Protein AF-A0A1E5IYC1-F1 (afdb_monomer)

Mean predicted aligned error: 14.88 Å

Foldseek 3Di:
DDDDDDDDDDDDDDDPDPDPPVVVVVVVVVLVVVCPPPDPVVSVQVVVLLVVLQVLLVLLVVQLVVCCVPPRPVCSQPQVSQVVVPRFDFDPLSHPVNLVVCVPPPCSVVSSVVRLVRSCVRDVVCPPVRDPDDPDD

Structure (mmCIF, N/CA/C/O backbone):
data_AF-A0A1E5IYC1-F1
#
_entry.id   AF-A0A1E5IYC1-F1
#
loop_
_atom_site.group_PDB
_atom_site.id
_atom_site.type_symbol
_atom_site.label_atom_id
_atom_site.label_alt_id
_atom_site.label_comp_id
_atom_site.label_asym_id
_atom_site.label_entity_id
_atom_site.label_seq_id
_atom_site.pdbx_PDB_ins_code
_atom_site.Cartn_x
_atom_site.Cartn_y
_atom_site.Cartn_z
_atom_site.occupancy
_atom_site.B_iso_or_equiv
_atom_site.auth_seq_id
_atom_site.auth_comp_id
_atom_site.auth_asym_id
_atom_site.auth_atom_id
_atom_site.pdbx_PDB_model_num
ATOM 1 N N . MET A 1 1 ? 74.208 -43.107 23.542 1.00 48.78 1 MET A N 1
ATOM 2 C CA . MET A 1 1 ? 73.444 -42.653 22.359 1.00 48.78 1 MET A CA 1
ATOM 3 C C . MET A 1 1 ? 72.450 -41.583 22.790 1.00 48.78 1 MET A C 1
ATOM 5 O O . MET A 1 1 ? 71.526 -41.898 23.522 1.00 48.78 1 MET A O 1
ATOM 9 N N . VAL A 1 2 ? 72.657 -40.334 22.372 1.00 50.06 2 VAL A N 1
ATOM 10 C CA . VAL A 1 2 ? 71.744 -39.199 22.590 1.00 50.06 2 VAL A CA 1
ATOM 11 C C . VAL A 1 2 ? 71.134 -38.852 21.237 1.00 50.06 2 VAL A C 1
ATOM 13 O O . VAL A 1 2 ? 71.918 -38.523 20.352 1.00 50.06 2 VAL A O 1
ATOM 16 N N . LYS A 1 3 ? 69.802 -38.905 21.074 1.00 48.28 3 LYS A N 1
ATOM 17 C CA . LYS A 1 3 ? 69.028 -38.119 20.086 1.00 48.28 3 LYS A CA 1
ATOM 18 C C . LYS A 1 3 ? 67.578 -37.898 20.579 1.00 48.28 3 LYS A C 1
ATOM 20 O O . LYS A 1 3 ? 67.089 -38.718 21.351 1.00 48.28 3 LYS A O 1
ATOM 25 N N . PRO A 1 4 ? 66.942 -36.769 20.212 1.00 48.03 4 PRO A N 1
ATOM 26 C CA . PRO A 1 4 ? 66.004 -36.027 21.058 1.00 48.03 4 PRO A CA 1
ATOM 27 C C . PRO A 1 4 ? 64.529 -36.181 20.648 1.00 48.03 4 PRO A C 1
ATOM 29 O O . PRO A 1 4 ? 64.223 -36.431 19.487 1.00 48.03 4 PRO A O 1
ATOM 32 N N . VAL A 1 5 ? 63.613 -35.969 21.602 1.00 50.53 5 VAL A N 1
ATOM 33 C CA . VAL A 1 5 ? 62.166 -35.887 21.347 1.00 50.53 5 VAL A CA 1
ATOM 34 C C . VAL A 1 5 ? 61.859 -34.572 20.628 1.00 50.53 5 VAL A C 1
ATOM 36 O O . VAL A 1 5 ? 62.079 -33.477 21.151 1.00 50.53 5 VAL A O 1
ATOM 39 N N . GLU A 1 6 ? 61.393 -34.708 19.393 1.00 48.94 6 GLU A N 1
ATOM 40 C CA . GLU A 1 6 ? 61.053 -33.639 18.464 1.00 48.94 6 GLU A CA 1
ATOM 41 C C . GLU A 1 6 ? 59.871 -32.799 18.977 1.00 48.94 6 GLU A C 1
ATOM 43 O O . GLU A 1 6 ? 58.795 -33.306 19.300 1.00 48.94 6 GLU A O 1
ATOM 48 N N . LYS A 1 7 ? 60.072 -31.479 19.040 1.00 48.91 7 LYS A N 1
ATOM 49 C CA . LYS A 1 7 ? 59.026 -30.485 19.306 1.00 48.91 7 LYS A CA 1
ATOM 50 C C . LYS A 1 7 ? 58.034 -30.476 18.145 1.00 48.91 7 LYS A C 1
ATOM 52 O O . LYS A 1 7 ? 58.337 -29.887 17.110 1.00 48.91 7 LYS A O 1
ATOM 57 N N . ASN A 1 8 ? 56.833 -31.021 18.326 1.00 42.22 8 ASN A N 1
ATOM 58 C CA . ASN A 1 8 ? 55.767 -30.838 17.345 1.00 42.22 8 ASN A CA 1
ATOM 59 C C . ASN A 1 8 ? 54.872 -29.650 17.734 1.00 42.22 8 ASN A C 1
ATOM 61 O O . ASN A 1 8 ? 54.088 -29.700 18.682 1.00 42.22 8 ASN A O 1
ATOM 65 N N . LYS A 1 9 ? 55.067 -28.541 17.011 1.00 40.41 9 LYS A N 1
ATOM 66 C CA . LYS A 1 9 ? 54.289 -27.297 17.069 1.00 40.41 9 LYS A CA 1
ATOM 67 C C . LYS A 1 9 ? 52.803 -27.609 16.860 1.00 40.41 9 LYS A C 1
ATOM 69 O O . LYS A 1 9 ? 52.401 -27.989 15.764 1.00 40.41 9 LYS A O 1
ATOM 74 N N . ALA A 1 10 ? 51.977 -27.365 17.875 1.00 44.91 10 ALA A N 1
ATOM 75 C CA . ALA A 1 10 ? 50.530 -27.318 17.710 1.00 44.91 10 ALA A CA 1
ATOM 76 C C . ALA A 1 10 ? 50.170 -26.181 16.736 1.00 44.91 10 ALA A C 1
ATOM 78 O O . ALA A 1 10 ? 50.360 -24.997 17.025 1.00 44.91 10 ALA A O 1
ATOM 79 N N . ALA A 1 11 ? 49.696 -26.559 15.550 1.00 44.00 11 ALA A N 1
ATOM 80 C CA . ALA A 1 11 ? 49.232 -25.650 14.517 1.00 44.00 11 ALA A CA 1
ATOM 81 C C . ALA A 1 11 ? 48.022 -24.843 15.018 1.00 44.00 11 ALA A C 1
ATOM 83 O O . ALA A 1 11 ? 46.987 -25.391 15.399 1.00 44.00 11 ALA A O 1
ATOM 84 N N . LYS A 1 12 ? 48.162 -23.517 14.996 1.00 41.53 12 LYS A N 1
ATOM 85 C CA . LYS A 1 12 ? 47.113 -22.541 15.295 1.00 41.53 12 LYS A CA 1
ATOM 86 C C . LYS A 1 12 ? 46.033 -22.643 14.206 1.00 41.53 12 LYS A C 1
ATOM 88 O O . LYS A 1 12 ? 46.227 -22.144 13.102 1.00 41.53 12 LYS A O 1
ATOM 93 N N . LYS A 1 13 ? 44.911 -23.315 14.492 1.00 40.88 13 LYS A N 1
ATOM 94 C CA . LYS A 1 13 ? 43.722 -23.317 13.622 1.00 40.88 13 LYS A CA 1
ATOM 95 C C . LYS A 1 13 ? 43.092 -21.923 13.651 1.00 40.88 13 LYS A C 1
ATOM 97 O O . LYS A 1 13 ? 42.446 -21.550 14.625 1.00 40.88 13 LYS A O 1
ATOM 102 N N . THR A 1 14 ? 43.290 -21.146 12.593 1.00 41.44 14 THR A N 1
ATOM 103 C CA . THR A 1 14 ? 42.507 -19.940 12.324 1.00 41.44 14 THR A CA 1
ATOM 104 C C . THR A 1 14 ? 41.111 -20.360 11.868 1.00 41.44 14 THR A C 1
ATOM 106 O O . THR A 1 14 ? 40.943 -21.006 10.833 1.00 41.44 14 THR A O 1
ATOM 109 N N . ALA A 1 15 ? 40.095 -20.033 12.666 1.00 46.09 15 ALA A N 1
ATOM 110 C CA . ALA A 1 15 ? 38.702 -20.159 12.265 1.00 46.09 15 ALA A CA 1
ATOM 111 C C . ALA A 1 15 ? 38.448 -19.192 11.098 1.00 46.09 15 ALA A C 1
ATOM 113 O O . ALA A 1 15 ? 38.459 -17.974 11.270 1.00 46.09 15 ALA A O 1
ATOM 114 N N . LYS A 1 16 ? 38.284 -19.739 9.889 1.00 47.69 16 LYS A N 1
ATOM 115 C CA . LYS A 1 16 ? 37.837 -18.990 8.711 1.00 47.69 16 LYS A CA 1
ATOM 116 C C . LYS A 1 16 ? 36.436 -18.445 8.998 1.00 47.69 16 LYS A C 1
ATOM 118 O O . LYS A 1 16 ? 35.523 -19.228 9.257 1.00 47.69 16 LYS A O 1
ATOM 123 N N . ALA A 1 17 ? 36.290 -17.123 8.940 1.00 51.62 17 ALA A N 1
ATOM 124 C CA . ALA A 1 17 ? 35.004 -16.440 8.959 1.00 51.62 17 ALA A CA 1
ATOM 125 C C . ALA A 1 17 ? 34.081 -17.058 7.895 1.00 51.62 17 ALA A C 1
ATOM 127 O O . ALA A 1 17 ? 34.452 -17.221 6.728 1.00 51.62 17 ALA A O 1
ATOM 128 N N . LYS A 1 18 ? 32.905 -17.494 8.337 1.00 52.00 18 LYS A N 1
ATOM 129 C CA . LYS A 1 18 ? 31.956 -18.284 7.561 1.00 52.00 18 LYS A CA 1
ATOM 130 C C . LYS A 1 18 ? 31.159 -17.351 6.642 1.00 52.00 18 LYS A C 1
ATOM 132 O O . LYS A 1 18 ? 30.147 -16.821 7.050 1.00 52.00 18 LYS A O 1
ATOM 137 N N . LYS A 1 19 ? 31.664 -17.164 5.419 1.00 57.28 19 LYS A N 1
ATOM 138 C CA . LYS A 1 19 ? 30.917 -16.979 4.158 1.00 57.28 19 LYS A CA 1
ATOM 139 C C . LYS A 1 19 ? 29.580 -16.204 4.250 1.00 57.28 19 LYS A C 1
ATOM 141 O O . LYS A 1 19 ? 28.549 -16.763 3.902 1.00 57.28 19 LYS A O 1
ATOM 146 N N . GLU A 1 20 ? 29.624 -14.927 4.625 1.00 57.09 20 GLU A N 1
ATOM 147 C CA . GLU A 1 20 ? 28.535 -13.968 4.338 1.00 57.09 20 GLU A CA 1
ATOM 148 C C . GLU A 1 20 ? 28.492 -13.674 2.827 1.00 57.09 20 GLU A C 1
ATOM 150 O O . GLU A 1 20 ? 27.452 -13.806 2.209 1.00 57.09 20 GLU A O 1
ATOM 155 N N . LEU A 1 21 ? 29.661 -13.517 2.181 1.00 56.66 21 LEU A N 1
ATOM 156 C CA . LEU A 1 21 ? 29.842 -13.240 0.740 1.00 56.66 21 LEU A CA 1
ATOM 157 C C . LEU A 1 21 ? 28.855 -13.924 -0.229 1.00 56.66 21 LEU A C 1
ATOM 159 O O . LEU A 1 21 ? 28.489 -13.308 -1.215 1.00 56.66 21 LEU A O 1
ATOM 163 N N . GLY A 1 22 ? 28.424 -15.165 0.026 1.00 72.00 22 GLY A N 1
ATOM 164 C CA . GLY A 1 22 ? 27.521 -15.885 -0.879 1.00 72.00 22 GLY A CA 1
ATOM 165 C C . GLY A 1 22 ? 26.037 -15.510 -0.770 1.00 72.00 22 GLY A C 1
ATOM 166 O O . GLY A 1 22 ? 25.300 -15.748 -1.723 1.00 72.00 22 GLY A O 1
ATOM 167 N N . PHE A 1 23 ? 25.578 -14.966 0.362 1.00 76.88 23 PHE A N 1
ATOM 168 C CA . PHE A 1 23 ? 24.187 -14.529 0.518 1.00 76.88 23 PHE A CA 1
ATOM 169 C C . PHE A 1 23 ? 23.992 -13.139 -0.085 1.00 76.88 23 PHE A C 1
ATOM 171 O O . PHE A 1 23 ? 23.099 -12.963 -0.910 1.00 76.88 23 PHE A O 1
ATOM 178 N N . GLU A 1 24 ? 24.878 -12.192 0.234 1.00 73.06 24 GLU A N 1
ATOM 179 C CA . GLU A 1 24 ? 24.928 -10.882 -0.415 1.00 73.06 24 GLU A CA 1
ATOM 180 C C . GLU A 1 24 ? 25.085 -11.008 -1.931 1.00 73.06 24 GLU A C 1
ATOM 182 O O . GLU A 1 24 ? 24.388 -10.320 -2.667 1.00 73.06 24 GLU A O 1
ATOM 187 N N . GLU A 1 25 ? 25.944 -11.911 -2.412 1.00 77.44 25 GLU A N 1
ATOM 188 C CA . GLU A 1 25 ? 26.134 -12.163 -3.845 1.00 77.44 25 GLU A CA 1
ATOM 189 C C . GLU A 1 25 ? 24.869 -12.742 -4.494 1.00 77.44 25 GLU A C 1
ATOM 191 O O . GLU A 1 25 ? 24.474 -12.294 -5.566 1.00 77.44 25 GLU A O 1
ATOM 196 N N . ALA A 1 26 ? 24.153 -13.650 -3.820 1.00 77.75 26 ALA A N 1
ATOM 197 C CA . ALA A 1 26 ? 22.865 -14.149 -4.303 1.00 77.75 26 ALA A CA 1
ATOM 198 C C . ALA A 1 26 ? 21.776 -13.060 -4.317 1.00 77.75 26 ALA A C 1
ATOM 200 O O . ALA A 1 26 ? 20.951 -13.023 -5.236 1.00 77.75 26 ALA A O 1
ATOM 201 N N . LEU A 1 27 ? 21.774 -12.163 -3.326 1.00 75.06 27 LEU A N 1
ATOM 202 C CA . LEU A 1 27 ? 20.867 -11.016 -3.265 1.00 75.06 27 LEU A CA 1
ATOM 203 C C . LEU A 1 27 ? 21.178 -10.022 -4.392 1.00 75.06 27 LEU A C 1
ATOM 205 O O . LEU A 1 27 ? 20.273 -9.549 -5.077 1.00 75.06 27 LEU A O 1
ATOM 209 N N . TRP A 1 28 ? 22.467 -9.763 -4.613 1.00 75.25 28 TRP A N 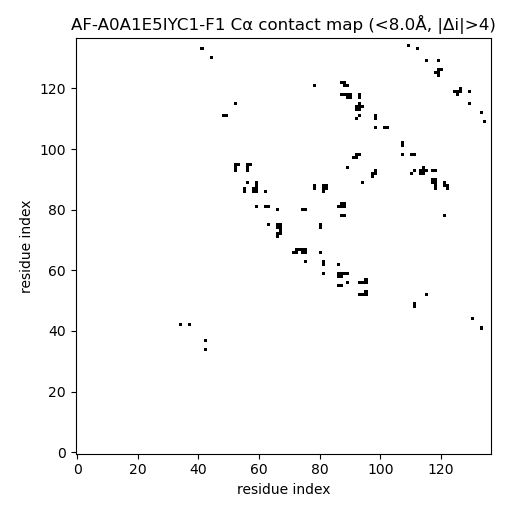1
ATOM 210 C CA . TRP A 1 28 ? 22.986 -8.880 -5.650 1.00 75.25 28 TRP A CA 1
ATOM 211 C C . TRP A 1 28 ? 22.687 -9.414 -7.050 1.00 75.25 28 TRP A C 1
ATOM 213 O O . TRP A 1 28 ? 22.204 -8.674 -7.901 1.00 75.25 28 TRP A O 1
ATOM 223 N N . ASP A 1 29 ? 22.882 -10.710 -7.282 1.00 78.69 29 ASP A N 1
ATOM 224 C CA . ASP A 1 29 ? 22.554 -11.363 -8.549 1.00 78.69 29 ASP A CA 1
ATOM 225 C C . ASP A 1 29 ? 21.052 -11.408 -8.810 1.00 78.69 29 ASP A C 1
ATOM 227 O O . ASP A 1 29 ? 20.616 -11.226 -9.948 1.00 78.69 29 ASP A O 1
ATOM 231 N N . SER A 1 30 ? 20.247 -11.626 -7.770 1.00 76.75 30 SER A N 1
ATOM 232 C CA . SER A 1 30 ? 18.788 -11.580 -7.884 1.00 76.75 30 SER A CA 1
ATOM 233 C C . SER A 1 30 ? 18.319 -10.170 -8.236 1.00 76.75 30 SER A C 1
ATOM 235 O O . SER A 1 30 ? 17.517 -10.014 -9.152 1.00 76.75 30 SER A O 1
ATOM 237 N N . ALA A 1 31 ? 18.884 -9.143 -7.591 1.00 68.62 31 ALA A N 1
ATOM 238 C CA . ALA A 1 31 ? 18.629 -7.741 -7.912 1.00 68.62 31 ALA A CA 1
ATOM 239 C C . ALA A 1 31 ? 19.093 -7.379 -9.335 1.00 68.62 31 ALA A C 1
ATOM 241 O O . ALA A 1 31 ? 18.356 -6.731 -10.074 1.00 68.62 31 ALA A O 1
ATOM 242 N N . ASN A 1 32 ? 20.268 -7.851 -9.764 1.00 70.31 32 ASN A N 1
ATOM 243 C CA . ASN A 1 32 ? 20.788 -7.630 -11.117 1.00 70.31 32 ASN A CA 1
ATOM 244 C C . ASN A 1 32 ? 19.915 -8.288 -12.193 1.00 70.31 32 ASN A C 1
ATOM 246 O O . ASN A 1 32 ? 19.702 -7.692 -13.246 1.00 70.31 32 ASN A O 1
ATOM 250 N N . LYS A 1 33 ? 19.401 -9.497 -11.936 1.00 71.12 33 LYS A N 1
ATOM 251 C CA . LYS A 1 33 ? 18.481 -10.204 -12.842 1.00 71.12 33 LYS A CA 1
ATOM 252 C C . LYS A 1 33 ? 17.116 -9.527 -12.914 1.00 71.12 33 LYS A C 1
ATOM 254 O O . LYS A 1 33 ? 16.550 -9.456 -13.998 1.00 71.12 33 LYS A O 1
ATOM 259 N N . LEU A 1 34 ? 16.619 -9.003 -11.792 1.00 64.94 34 LEU A N 1
ATOM 260 C CA . LEU A 1 34 ? 15.377 -8.228 -11.751 1.00 64.94 34 LEU A CA 1
ATOM 261 C C . LEU A 1 34 ? 15.518 -6.869 -12.459 1.00 64.94 34 LEU A C 1
ATOM 263 O O . LEU A 1 34 ? 14.544 -6.364 -13.003 1.00 64.94 34 LEU A O 1
ATOM 267 N N . ARG A 1 35 ? 16.726 -6.284 -12.458 1.00 56.66 35 ARG A N 1
ATOM 268 C CA . ARG A 1 35 ? 17.006 -4.962 -13.041 1.00 56.66 35 ARG A CA 1
ATOM 269 C C . ARG A 1 35 ? 16.913 -4.930 -14.571 1.00 56.66 35 ARG A C 1
ATOM 271 O O . ARG A 1 35 ? 16.585 -3.881 -15.108 1.00 56.66 35 ARG A O 1
ATOM 278 N N . GLY A 1 36 ? 17.194 -6.024 -15.285 1.00 67.06 36 GLY A N 1
ATOM 279 C CA . GLY A 1 36 ? 17.136 -6.037 -16.757 1.00 67.06 36 GLY A CA 1
ATOM 280 C C . GLY A 1 36 ? 17.867 -4.841 -17.404 1.00 67.06 36 GLY A C 1
ATOM 281 O O . GLY A 1 36 ? 18.969 -4.488 -16.984 1.00 67.06 36 GLY A O 1
ATOM 282 N N . SER A 1 37 ? 17.241 -4.203 -18.401 1.00 51.38 37 SER A N 1
ATOM 283 C CA . SER A 1 37 ? 17.722 -2.992 -19.100 1.00 51.38 37 SER A CA 1
ATOM 284 C C . SER A 1 37 ? 17.257 -1.672 -18.463 1.00 51.38 37 SER A C 1
ATOM 286 O O . SER A 1 37 ? 17.219 -0.653 -19.144 1.00 51.38 37 SER A O 1
ATOM 288 N N . VAL A 1 38 ? 16.855 -1.677 -17.190 1.00 51.09 38 VAL A N 1
ATOM 289 C CA . VAL A 1 38 ? 16.331 -0.477 -16.525 1.00 51.09 38 VAL A CA 1
ATOM 290 C C . VAL A 1 38 ? 17.491 0.442 -16.142 1.00 51.09 38 VAL A C 1
ATOM 292 O O . VAL A 1 38 ? 18.417 0.039 -15.429 1.00 51.09 38 VAL A O 1
ATOM 295 N N . GLU A 1 39 ? 17.443 1.683 -16.630 1.00 52.59 39 GLU A N 1
ATOM 296 C CA . GLU A 1 39 ? 18.389 2.751 -16.308 1.00 52.59 39 GLU A CA 1
ATOM 297 C C . GLU A 1 39 ? 18.523 2.856 -14.777 1.00 52.59 39 GLU A C 1
ATOM 299 O O . GLU A 1 39 ? 17.531 2.886 -14.045 1.00 52.59 39 GLU A O 1
ATOM 304 N N . SER A 1 40 ? 19.750 2.927 -14.248 1.00 54.81 40 SER A N 1
ATOM 305 C CA . SER A 1 40 ? 19.993 2.915 -12.792 1.00 54.81 40 SER A CA 1
ATOM 306 C C . SER A 1 40 ? 19.262 4.041 -12.032 1.00 54.81 40 SER A C 1
ATOM 308 O O . SER A 1 40 ? 19.129 3.970 -10.808 1.00 54.81 40 SER A O 1
ATOM 310 N N . ALA A 1 41 ? 18.800 5.073 -12.746 1.00 59.25 41 ALA A N 1
ATOM 311 C CA . ALA A 1 41 ? 17.998 6.173 -12.231 1.00 59.25 41 ALA A CA 1
ATOM 312 C C . ALA A 1 41 ? 16.533 5.796 -11.928 1.00 59.25 41 ALA A C 1
ATOM 314 O O . ALA A 1 41 ? 15.965 6.382 -11.012 1.00 59.25 41 ALA A O 1
ATOM 315 N N . GLU A 1 42 ? 15.943 4.819 -12.622 1.00 57.94 42 GLU A N 1
ATOM 316 C CA . GLU A 1 42 ? 14.550 4.379 -12.419 1.00 57.94 42 GLU A CA 1
ATOM 317 C C . GLU A 1 42 ? 14.431 3.308 -11.326 1.00 57.94 42 GLU A C 1
ATOM 319 O O . GLU A 1 42 ? 13.481 3.306 -10.542 1.00 57.94 42 GLU A O 1
ATOM 324 N N . TYR A 1 43 ? 15.455 2.460 -11.177 1.00 62.97 43 TYR A N 1
ATOM 325 C CA . TYR A 1 43 ? 15.486 1.399 -10.162 1.00 62.97 43 TYR A CA 1
ATOM 326 C C . TYR A 1 43 ? 15.308 1.931 -8.729 1.00 62.97 43 TYR A C 1
ATOM 328 O O . TYR A 1 43 ? 14.620 1.317 -7.912 1.00 62.97 43 TYR A O 1
ATOM 336 N N . LYS A 1 44 ? 15.876 3.107 -8.420 1.00 66.62 44 LYS A N 1
ATOM 337 C CA . LYS A 1 44 ? 15.736 3.727 -7.090 1.00 66.62 44 LYS A CA 1
ATOM 338 C C . LYS A 1 44 ? 14.279 4.075 -6.767 1.00 66.62 44 LYS A C 1
ATOM 340 O O . LYS A 1 44 ? 13.881 3.961 -5.613 1.00 66.62 44 LYS A O 1
ATOM 345 N N . HIS A 1 45 ? 13.500 4.483 -7.770 1.00 69.19 45 HIS A N 1
ATOM 346 C CA . HIS A 1 45 ? 12.106 4.879 -7.593 1.00 69.19 45 HIS A CA 1
ATOM 347 C C . HIS A 1 45 ? 11.225 3.648 -7.402 1.00 69.19 45 HIS A C 1
ATOM 349 O O . HIS A 1 45 ? 10.464 3.602 -6.445 1.00 69.19 45 HIS A O 1
ATOM 355 N N . ILE A 1 46 ? 11.421 2.607 -8.214 1.00 74.06 46 ILE A N 1
ATOM 356 C CA . ILE A 1 46 ? 10.666 1.351 -8.106 1.00 74.06 46 ILE A CA 1
ATOM 357 C C . ILE A 1 46 ? 10.907 0.675 -6.751 1.00 74.06 46 ILE A C 1
ATOM 359 O O . ILE A 1 46 ? 9.961 0.292 -6.061 1.00 74.06 46 ILE A O 1
ATOM 363 N N . VAL A 1 47 ? 12.170 0.554 -6.330 1.00 80.38 47 VAL A N 1
ATOM 364 C CA . VAL A 1 47 ? 12.508 -0.086 -5.051 1.00 80.38 47 VAL A CA 1
ATOM 365 C C . VAL A 1 47 ? 11.983 0.724 -3.867 1.00 80.38 47 VAL A C 1
ATOM 367 O O . VAL A 1 47 ? 11.411 0.144 -2.944 1.00 80.38 47 VAL A O 1
ATOM 370 N N . LEU A 1 48 ? 12.131 2.053 -3.888 1.00 83.81 48 LEU A N 1
ATOM 371 C CA . LEU A 1 48 ? 11.623 2.910 -2.816 1.00 83.81 48 LEU A CA 1
ATOM 372 C C . LEU A 1 48 ? 10.094 2.843 -2.721 1.00 83.81 48 LEU A C 1
ATOM 374 O O . LEU A 1 48 ? 9.564 2.681 -1.623 1.00 83.81 48 LEU A O 1
ATOM 378 N N . SER A 1 49 ? 9.403 2.888 -3.861 1.00 84.38 49 SER A N 1
ATOM 379 C CA . SER A 1 49 ? 7.951 2.729 -3.960 1.00 84.38 49 SER A CA 1
ATOM 380 C C . SER A 1 49 ? 7.472 1.392 -3.396 1.00 84.38 49 SER A C 1
ATOM 382 O O . SER A 1 49 ? 6.511 1.357 -2.634 1.00 84.38 49 SER A O 1
ATOM 384 N N . LEU A 1 50 ? 8.166 0.291 -3.698 1.00 87.62 50 LEU A N 1
ATOM 385 C CA . LEU A 1 50 ? 7.832 -1.035 -3.170 1.00 87.62 50 LEU A CA 1
ATOM 386 C C . LEU A 1 50 ? 8.032 -1.140 -1.656 1.00 87.62 50 LEU A C 1
ATOM 388 O O . LEU A 1 50 ? 7.177 -1.689 -0.959 1.00 87.62 50 LEU A O 1
ATOM 392 N N . ILE A 1 51 ? 9.142 -0.610 -1.135 1.00 89.50 51 ILE A N 1
ATOM 393 C CA . ILE A 1 51 ? 9.407 -0.583 0.311 1.00 89.50 51 ILE A CA 1
ATOM 394 C C . ILE A 1 51 ? 8.342 0.253 1.020 1.00 89.50 51 ILE A C 1
ATOM 396 O O . ILE A 1 51 ? 7.800 -0.175 2.040 1.00 89.50 51 ILE A O 1
ATOM 400 N N . PHE A 1 52 ? 8.014 1.420 0.463 1.00 89.44 52 PHE A N 1
ATOM 401 C CA . PHE A 1 52 ? 6.956 2.276 0.978 1.00 89.44 52 PHE A CA 1
ATOM 402 C C . PHE A 1 52 ? 5.606 1.548 0.985 1.00 89.44 52 PHE A C 1
ATOM 404 O O . PHE A 1 52 ? 4.970 1.475 2.033 1.00 89.44 52 PHE A O 1
ATOM 411 N N . LEU A 1 53 ? 5.213 0.933 -0.136 1.00 91.19 53 LEU A N 1
ATOM 412 C CA . LEU A 1 53 ? 3.949 0.206 -0.279 1.00 91.19 53 LEU A CA 1
ATOM 413 C C . LEU A 1 53 ? 3.830 -0.959 0.714 1.00 91.19 53 LEU A C 1
ATOM 415 O O . LEU A 1 53 ? 2.779 -1.154 1.331 1.00 91.19 53 LEU A O 1
ATOM 419 N N . LYS A 1 54 ? 4.924 -1.704 0.924 1.00 93.19 54 LYS A N 1
ATOM 420 C CA . LYS A 1 54 ? 4.999 -2.751 1.951 1.00 93.19 54 LYS A CA 1
ATOM 421 C C . LYS A 1 54 ? 4.799 -2.175 3.349 1.00 93.19 54 LYS A C 1
ATOM 423 O O . LYS A 1 54 ? 4.003 -2.709 4.117 1.00 93.19 54 LYS A O 1
ATOM 428 N N . PHE A 1 55 ? 5.501 -1.091 3.670 1.00 93.56 55 PHE A N 1
ATOM 429 C CA . PHE A 1 55 ? 5.425 -0.453 4.979 1.00 93.56 55 PHE A CA 1
ATOM 430 C C . PHE A 1 55 ? 4.004 0.023 5.304 1.00 93.56 55 PHE A C 1
ATOM 432 O O . PHE A 1 55 ? 3.485 -0.280 6.381 1.00 93.56 55 PHE A O 1
ATOM 439 N N . ILE A 1 56 ? 3.352 0.727 4.374 1.00 93.00 56 ILE A N 1
ATOM 440 C CA . ILE A 1 56 ? 1.987 1.218 4.594 1.00 93.00 56 ILE A CA 1
ATOM 441 C C . ILE A 1 56 ? 0.969 0.073 4.642 1.00 93.00 56 ILE A C 1
ATOM 443 O O . ILE A 1 56 ? 0.037 0.139 5.440 1.00 93.00 56 ILE A O 1
ATOM 447 N N . SER A 1 57 ? 1.181 -1.009 3.881 1.00 94.81 57 SER A N 1
ATOM 448 C CA . SER A 1 57 ? 0.347 -2.216 3.966 1.00 94.81 57 SER A CA 1
ATOM 449 C C . SER A 1 57 ? 0.428 -2.887 5.330 1.00 94.81 57 SER A C 1
ATOM 451 O O . SER A 1 57 ? -0.601 -3.238 5.898 1.00 94.81 57 SER A O 1
ATOM 453 N N . ASP A 1 58 ? 1.626 -3.023 5.897 1.00 94.75 58 ASP A N 1
ATOM 454 C CA . ASP A 1 58 ? 1.782 -3.632 7.221 1.00 94.75 58 ASP A CA 1
ATOM 455 C C . ASP A 1 58 ? 1.087 -2.807 8.305 1.00 94.75 58 ASP A C 1
ATOM 457 O O . ASP A 1 58 ? 0.397 -3.348 9.169 1.00 94.75 58 ASP A O 1
ATOM 461 N N . LYS A 1 59 ? 1.236 -1.478 8.245 1.00 94.94 59 LYS A N 1
ATOM 462 C CA . LYS A 1 59 ? 0.554 -0.558 9.162 1.00 94.94 59 LYS A CA 1
ATOM 463 C C . LYS A 1 59 ? -0.963 -0.640 9.022 1.00 94.94 59 LYS A C 1
ATOM 465 O O . LYS A 1 59 ? -1.661 -0.659 10.036 1.00 94.94 59 LYS A O 1
ATOM 470 N N . PHE A 1 60 ? -1.457 -0.726 7.790 1.00 95.06 60 PHE A N 1
ATOM 471 C CA . PHE A 1 60 ? -2.876 -0.872 7.500 1.00 95.06 60 PHE A CA 1
ATOM 472 C C . PHE A 1 60 ? -3.458 -2.153 8.094 1.00 95.06 60 PHE A C 1
ATOM 474 O O . PHE A 1 60 ? -4.474 -2.079 8.776 1.00 95.06 60 PHE A O 1
ATOM 481 N N . GLU A 1 61 ? -2.812 -3.307 7.910 1.00 94.94 61 GLU A N 1
ATOM 482 C CA . GLU A 1 61 ? -3.314 -4.582 8.441 1.00 94.94 61 GLU A CA 1
ATOM 483 C C . GLU A 1 61 ? -3.341 -4.601 9.975 1.00 94.94 61 GLU A C 1
ATOM 485 O O . GLU A 1 61 ? -4.329 -5.029 10.575 1.00 94.94 61 GLU A O 1
ATOM 490 N N . VAL A 1 62 ? -2.308 -4.054 10.626 1.00 95.50 62 VAL A N 1
ATOM 491 C CA . VAL A 1 62 ? -2.291 -3.903 12.091 1.00 95.50 62 VAL A CA 1
ATOM 492 C C . VAL A 1 62 ? -3.449 -3.023 12.559 1.00 95.50 62 VAL A C 1
ATOM 494 O O . VAL A 1 62 ? -4.163 -3.385 13.495 1.00 95.50 62 VAL A O 1
ATOM 497 N N . ARG A 1 63 ? -3.677 -1.883 11.896 1.00 94.31 63 ARG A N 1
ATOM 498 C CA . ARG A 1 63 ? -4.762 -0.973 12.274 1.00 94.31 63 ARG A CA 1
ATOM 499 C C . ARG A 1 63 ? -6.137 -1.563 11.981 1.00 94.31 63 ARG A C 1
ATOM 501 O O . ARG A 1 63 ? -7.031 -1.433 12.805 1.00 94.31 63 ARG A O 1
ATOM 508 N N . LYS A 1 64 ? -6.298 -2.259 10.858 1.00 94.19 64 LYS A N 1
ATOM 509 C CA . LYS A 1 64 ? -7.526 -2.968 10.484 1.00 94.19 64 LYS A CA 1
ATOM 510 C C . LYS A 1 64 ? -7.899 -4.017 11.536 1.00 94.19 64 LYS A C 1
ATOM 512 O O . LYS A 1 64 ? -9.053 -4.076 11.948 1.00 94.19 64 LYS A O 1
ATOM 517 N N . ALA A 1 65 ? -6.929 -4.797 12.015 1.00 95.12 65 ALA A N 1
ATOM 518 C CA . ALA A 1 65 ? -7.150 -5.764 13.090 1.00 95.12 65 ALA A CA 1
ATOM 519 C C . ALA A 1 65 ? -7.547 -5.089 14.417 1.00 95.12 65 ALA A C 1
ATOM 521 O O . ALA A 1 65 ? -8.443 -5.574 15.112 1.00 95.12 65 ALA A O 1
ATOM 522 N N . ALA A 1 66 ? -6.928 -3.949 14.747 1.00 94.00 66 ALA A N 1
ATOM 523 C CA . ALA A 1 66 ? -7.305 -3.155 15.916 1.00 94.00 66 ALA A CA 1
ATOM 524 C C . ALA A 1 66 ? -8.744 -2.624 15.800 1.00 94.00 66 ALA A C 1
ATOM 526 O O . ALA A 1 66 ? -9.538 -2.820 16.713 1.00 94.00 66 ALA A O 1
ATOM 527 N N . ILE A 1 67 ? -9.122 -2.061 14.645 1.00 93.44 67 ILE A N 1
ATOM 528 C CA . ILE A 1 67 ? -10.479 -1.550 14.391 1.00 93.44 67 ILE A CA 1
ATOM 529 C C . ILE A 1 67 ? -11.523 -2.663 14.516 1.00 93.44 67 ILE A C 1
ATOM 531 O O . ILE A 1 67 ? -12.535 -2.480 15.190 1.00 93.44 67 ILE A O 1
ATOM 535 N N . ALA A 1 68 ? -11.256 -3.833 13.928 1.00 94.06 68 ALA A N 1
ATOM 536 C CA . ALA A 1 68 ? -12.145 -4.991 14.021 1.00 94.06 68 ALA A CA 1
ATOM 537 C C . ALA A 1 68 ? -12.389 -5.425 15.476 1.00 94.06 68 ALA A C 1
ATOM 539 O O . ALA A 1 68 ? -13.479 -5.882 15.809 1.00 94.06 68 ALA A O 1
ATOM 540 N N . THR A 1 69 ? -11.380 -5.269 16.337 1.00 94.38 69 THR A N 1
ATOM 541 C CA . THR A 1 69 ? -11.443 -5.654 17.752 1.00 94.38 69 THR A CA 1
ATOM 542 C C . THR A 1 69 ? -12.111 -4.583 18.620 1.00 94.38 69 THR A C 1
ATOM 544 O O . THR A 1 69 ? -12.876 -4.918 19.518 1.00 94.38 69 THR A O 1
ATOM 547 N N . GLU A 1 70 ? -11.814 -3.306 18.376 1.00 92.81 70 GLU A N 1
ATOM 548 C CA . GLU A 1 70 ? -12.247 -2.177 19.214 1.00 92.81 70 GLU A CA 1
ATOM 549 C C . GLU A 1 70 ? -13.638 -1.651 18.846 1.00 92.81 70 GLU A C 1
ATOM 551 O O . GLU A 1 70 ? -14.421 -1.309 19.730 1.00 92.81 70 GLU A O 1
ATOM 556 N N . TYR A 1 71 ? -13.939 -1.583 17.548 1.00 90.44 71 TYR A N 1
ATOM 557 C CA . TYR A 1 71 ? -15.151 -0.949 17.023 1.00 90.44 71 TYR A CA 1
ATOM 558 C C . TYR A 1 71 ? -16.055 -1.934 16.280 1.00 90.44 71 TYR A C 1
ATOM 560 O O . TY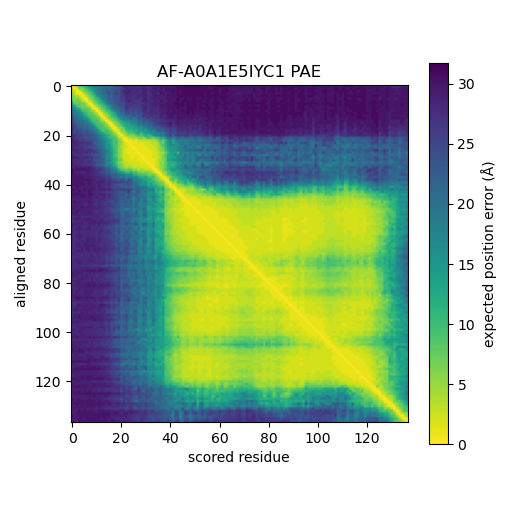R A 1 71 ? -17.260 -1.722 16.227 1.00 90.44 71 TYR A O 1
ATOM 568 N N . GLY A 1 72 ? -15.497 -3.022 15.745 1.00 90.38 72 GLY A N 1
ATOM 569 C CA . GLY A 1 72 ? -16.232 -4.025 14.977 1.00 90.38 72 GLY A CA 1
ATOM 570 C C . GLY A 1 72 ? -16.013 -3.911 13.467 1.00 90.38 72 GLY A C 1
ATOM 571 O O . GLY A 1 72 ? -15.438 -2.950 12.951 1.00 90.38 72 GLY A O 1
ATOM 572 N N . ASN A 1 73 ? -16.461 -4.933 12.735 1.00 90.81 73 ASN A N 1
ATOM 573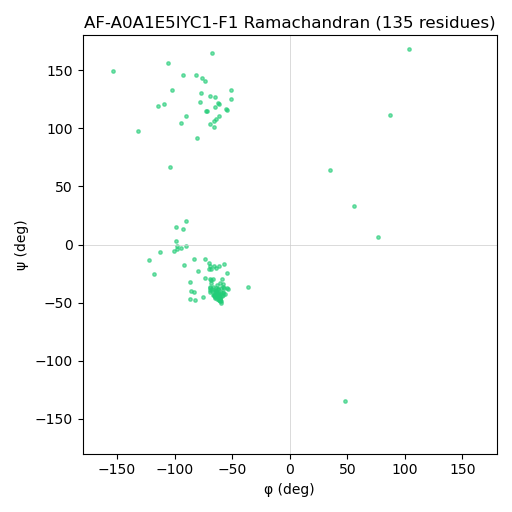 C CA . ASN A 1 73 ? -16.158 -5.084 11.307 1.00 90.81 73 ASN A CA 1
ATOM 574 C C . ASN A 1 73 ? -16.840 -4.041 10.405 1.00 90.81 73 ASN A C 1
ATOM 576 O O . ASN A 1 73 ? -16.405 -3.844 9.275 1.00 90.81 73 ASN A O 1
ATOM 580 N N . GLU A 1 74 ? -17.884 -3.369 10.887 1.00 90.38 74 GLU A N 1
ATOM 581 C CA . GLU A 1 74 ? -18.613 -2.333 10.140 1.00 90.38 74 GLU A CA 1
ATOM 582 C C . GLU A 1 74 ? -17.808 -1.038 9.928 1.00 90.38 74 GLU A C 1
ATOM 584 O O . GLU A 1 74 ? -18.134 -0.245 9.048 1.00 90.38 74 GLU A O 1
ATOM 589 N N . TYR A 1 75 ? -16.725 -0.845 10.688 1.00 87.50 75 TYR A N 1
ATOM 590 C CA . TYR A 1 75 ? -15.871 0.346 10.623 1.00 87.50 75 TYR A CA 1
ATOM 591 C C . TYR A 1 75 ? -14.605 0.153 9.773 1.00 87.50 75 TYR A C 1
ATOM 593 O O . TYR A 1 75 ? -13.830 1.092 9.602 1.00 87.50 75 TYR A O 1
ATOM 601 N N . LEU A 1 76 ? -14.380 -1.040 9.209 1.00 88.44 76 LEU A N 1
ATOM 602 C CA . LEU A 1 76 ? -13.152 -1.363 8.462 1.00 88.44 76 LEU A CA 1
ATOM 603 C C . LEU A 1 76 ? -13.014 -0.604 7.139 1.00 88.44 76 LEU A C 1
ATOM 605 O O . LEU A 1 76 ? -11.906 -0.457 6.631 1.00 88.44 76 LEU A O 1
ATOM 609 N N . ASP A 1 77 ? -14.117 -0.101 6.591 1.00 87.38 77 ASP A N 1
ATOM 610 C CA . ASP A 1 77 ? -14.107 0.685 5.354 1.00 87.38 77 ASP A CA 1
ATOM 611 C C . ASP A 1 77 ? -14.152 2.201 5.612 1.00 87.38 77 ASP A C 1
ATOM 613 O O . ASP A 1 77 ? -14.168 2.999 4.676 1.00 87.38 77 ASP A O 1
ATOM 617 N N . MET A 1 78 ? -14.138 2.627 6.882 1.00 87.88 78 MET A N 1
ATOM 618 C CA . MET A 1 78 ? -14.148 4.042 7.250 1.00 87.88 78 MET A CA 1
ATOM 619 C C . MET A 1 78 ? -12.727 4.600 7.364 1.00 87.88 78 MET A C 1
ATOM 621 O O . MET A 1 78 ? -11.996 4.302 8.307 1.00 87.88 78 MET A O 1
ATOM 625 N N . VAL A 1 79 ? -12.362 5.480 6.428 1.00 87.69 79 VAL A N 1
ATOM 626 C CA . VAL A 1 79 ? -11.029 6.108 6.332 1.00 87.69 79 VAL A CA 1
ATOM 627 C C . VAL A 1 79 ? -10.607 6.814 7.630 1.00 87.69 79 VAL A C 1
ATOM 629 O O . VAL A 1 79 ? -9.442 6.733 8.020 1.00 87.69 79 VAL A O 1
ATOM 632 N N . ASP A 1 80 ? -11.541 7.454 8.336 1.00 87.19 80 ASP A N 1
ATOM 633 C CA . ASP A 1 80 ? -11.255 8.249 9.541 1.00 87.19 80 ASP A CA 1
ATOM 634 C C . ASP A 1 80 ? -10.628 7.426 10.680 1.00 87.19 80 ASP A C 1
ATOM 636 O O . ASP A 1 80 ? -9.748 7.908 11.396 1.00 87.19 80 ASP A O 1
ATOM 640 N N . PHE A 1 81 ? -10.999 6.148 10.804 1.00 88.06 81 PHE A N 1
ATOM 641 C CA . PHE A 1 81 ? -10.439 5.261 11.828 1.00 88.06 81 PHE A CA 1
ATOM 64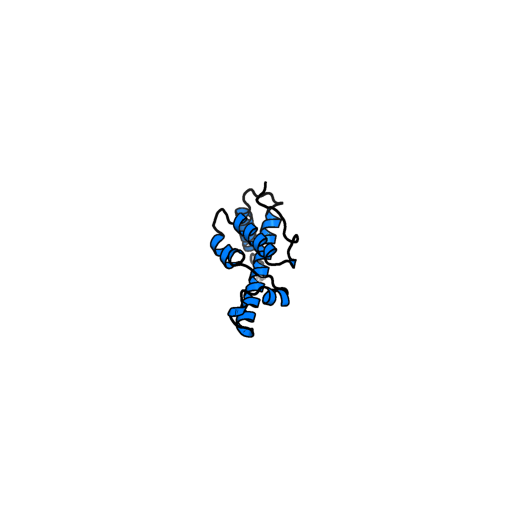2 C C . PHE A 1 81 ? -8.978 4.895 11.572 1.00 88.06 81 PHE A C 1
ATOM 644 O O . PHE A 1 81 ? -8.267 4.499 12.499 1.00 88.06 81 PHE A O 1
ATOM 651 N N . TYR A 1 82 ? -8.515 5.023 10.331 1.00 89.88 82 TYR A N 1
ATOM 652 C CA . TYR A 1 82 ? -7.117 4.826 9.971 1.00 89.88 82 TYR A CA 1
ATOM 653 C C . TYR A 1 82 ? -6.332 6.122 10.162 1.00 89.88 82 TYR A C 1
ATOM 655 O O . TYR A 1 82 ? -5.283 6.124 10.812 1.00 89.88 82 TYR A O 1
ATOM 663 N N . THR A 1 83 ? -6.870 7.240 9.671 1.00 86.75 83 THR A N 1
ATOM 664 C CA . THR A 1 83 ? -6.173 8.532 9.693 1.00 86.75 83 THR A CA 1
ATOM 665 C C . THR A 1 83 ? -5.979 9.080 11.105 1.00 86.75 83 THR A C 1
ATOM 667 O O . THR A 1 83 ? -4.956 9.716 11.352 1.00 86.75 83 THR A O 1
ATOM 670 N N . MET A 1 84 ? -6.873 8.772 12.055 1.00 86.94 84 MET A N 1
ATOM 671 C CA . MET A 1 84 ? -6.713 9.151 13.468 1.00 86.94 84 MET A CA 1
ATOM 672 C C . MET A 1 84 ? -5.424 8.595 14.107 1.00 86.94 84 MET A C 1
ATOM 674 O O . MET A 1 84 ? -4.841 9.241 14.972 1.00 86.94 84 MET A O 1
ATOM 678 N N . GLU A 1 85 ? -4.945 7.436 13.641 1.00 87.38 85 GLU A N 1
ATOM 679 C CA . GLU A 1 85 ? -3.695 6.799 14.088 1.00 87.38 85 GLU A CA 1
ATOM 680 C C . GLU A 1 85 ? -2.525 7.069 13.124 1.00 87.38 85 GLU A C 1
ATOM 682 O O . GLU A 1 85 ? -1.493 6.398 13.171 1.00 87.38 85 GLU A O 1
ATOM 687 N N . ASN A 1 86 ? -2.670 8.046 12.221 1.00 86.94 86 ASN A N 1
ATOM 688 C CA . ASN A 1 86 ? -1.718 8.336 11.144 1.00 86.94 86 ASN A CA 1
ATOM 689 C C . ASN A 1 86 ? -1.430 7.117 10.245 1.00 86.94 86 ASN A C 1
ATOM 691 O O . ASN A 1 86 ? -0.319 6.951 9.735 1.00 86.94 86 ASN A O 1
ATOM 695 N N . VAL A 1 87 ? -2.429 6.253 10.051 1.00 91.19 87 VAL A N 1
ATOM 696 C CA . VAL A 1 87 ? -2.367 5.117 9.130 1.00 91.19 87 VAL A CA 1
ATOM 697 C C . VAL A 1 87 ? -3.135 5.473 7.865 1.00 91.19 87 VAL A C 1
ATOM 699 O O . VAL A 1 87 ? -4.250 5.985 7.920 1.00 91.19 87 VAL A O 1
ATOM 702 N N . PHE A 1 88 ? -2.535 5.211 6.707 1.00 90.94 88 PHE A N 1
ATOM 703 C CA . PHE A 1 88 ? -3.212 5.411 5.430 1.00 90.94 88 PHE A CA 1
ATOM 704 C C . PHE A 1 88 ? -4.254 4.321 5.205 1.00 90.94 88 PHE A C 1
ATOM 706 O O . PHE A 1 88 ? -4.010 3.152 5.505 1.00 90.94 88 PHE A O 1
ATOM 713 N N . TYR A 1 89 ? -5.401 4.694 4.644 1.00 91.44 89 TYR A N 1
ATOM 714 C CA . TYR A 1 89 ? -6.372 3.720 4.166 1.00 91.44 89 TYR A CA 1
ATOM 715 C C . TYR A 1 89 ? -5.903 3.136 2.831 1.00 91.44 89 TYR A C 1
ATOM 717 O O . TYR A 1 89 ? -5.550 3.888 1.917 1.00 91.44 89 TYR A O 1
ATOM 725 N N . LEU A 1 90 ? -5.900 1.804 2.717 1.00 93.00 90 LEU A N 1
ATOM 726 C CA . LEU A 1 90 ? -5.485 1.099 1.507 1.00 93.00 90 LEU A CA 1
ATOM 727 C C . LEU A 1 90 ? -6.668 0.350 0.869 1.00 93.00 90 LEU A C 1
ATOM 729 O O . LEU A 1 90 ? -7.201 -0.592 1.483 1.00 93.00 90 LEU A O 1
ATOM 733 N N . PRO A 1 91 ? -7.032 0.693 -0.383 1.00 91.19 91 PRO A N 1
ATOM 734 C CA . PRO A 1 91 ? -7.953 -0.118 -1.167 1.00 91.19 91 PRO A CA 1
ATOM 735 C C . PRO A 1 91 ? -7.308 -1.467 -1.518 1.00 91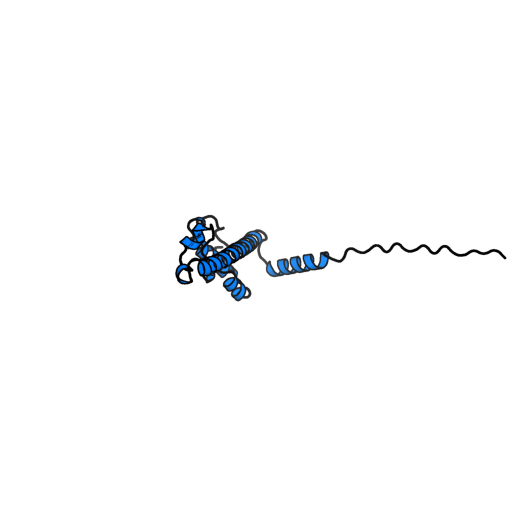.19 91 PRO A C 1
ATOM 737 O O . PRO A 1 91 ? -6.099 -1.652 -1.363 1.00 91.19 91 PRO A O 1
ATOM 740 N N . GLU A 1 92 ? -8.110 -2.436 -1.951 1.00 90.44 92 GLU A N 1
ATOM 741 C CA . GLU A 1 92 ? -7.669 -3.824 -2.136 1.00 90.44 92 GLU A CA 1
ATOM 742 C C . GLU A 1 92 ? -6.495 -3.952 -3.115 1.00 90.44 92 GLU A C 1
ATOM 744 O O . GLU A 1 92 ? -5.516 -4.638 -2.816 1.00 90.44 92 GLU A O 1
ATOM 749 N N . GLU A 1 93 ? -6.545 -3.212 -4.220 1.00 89.31 93 GLU A N 1
ATOM 750 C CA . GLU A 1 93 ? -5.513 -3.155 -5.253 1.00 89.31 93 GLU A CA 1
ATOM 751 C C . GLU A 1 93 ? -4.173 -2.588 -4.761 1.00 89.31 93 GLU A C 1
ATOM 753 O O . GLU A 1 93 ? -3.135 -2.839 -5.371 1.00 89.31 93 GLU A O 1
ATOM 758 N N . ALA A 1 94 ? -4.173 -1.854 -3.643 1.00 92.31 94 ALA A N 1
ATOM 759 C CA . ALA A 1 94 ? -2.970 -1.279 -3.053 1.00 92.31 94 ALA A CA 1
ATOM 760 C C . ALA A 1 94 ? -2.386 -2.101 -1.899 1.00 92.31 94 ALA A C 1
ATOM 762 O O . ALA A 1 94 ? -1.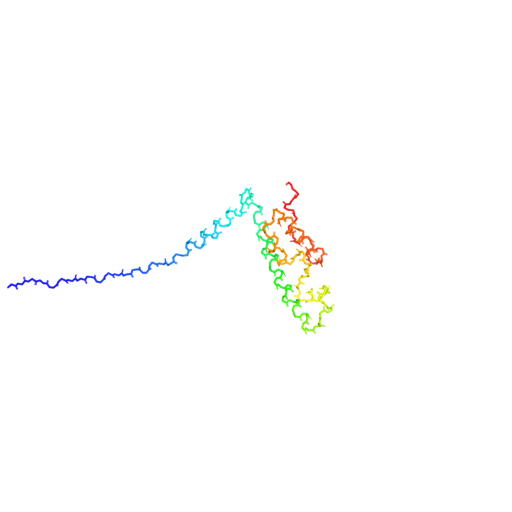326 -1.763 -1.369 1.00 92.31 94 ALA A O 1
ATOM 763 N N . ARG A 1 95 ? -3.051 -3.187 -1.489 1.00 93.25 95 ARG A N 1
ATOM 764 C CA . ARG A 1 95 ? -2.563 -4.045 -0.404 1.00 93.25 95 ARG A CA 1
ATOM 765 C C . ARG A 1 95 ? -1.425 -4.928 -0.893 1.00 93.25 95 ARG A C 1
ATOM 767 O O . ARG A 1 95 ? -1.464 -5.483 -1.990 1.00 93.25 95 ARG A O 1
ATOM 774 N N . TRP A 1 96 ? -0.439 -5.150 -0.028 1.00 92.56 96 TRP A N 1
ATOM 775 C CA . TRP A 1 96 ? 0.726 -5.976 -0.346 1.00 92.56 96 TRP A CA 1
ATOM 776 C C . TRP A 1 96 ? 0.357 -7.374 -0.857 1.00 92.56 96 TRP A C 1
ATOM 778 O O . TRP A 1 96 ? 0.973 -7.856 -1.803 1.00 92.56 96 TRP A O 1
ATOM 788 N N . SER A 1 97 ? -0.687 -8.002 -0.309 1.00 91.94 97 SER A N 1
ATOM 789 C CA . SER A 1 97 ? -1.166 -9.308 -0.776 1.00 91.94 97 SER A CA 1
ATOM 790 C C . SER A 1 97 ? -1.562 -9.300 -2.256 1.00 91.94 97 SER A C 1
ATOM 792 O O . SER A 1 97 ? -1.216 -10.234 -2.979 1.00 91.94 97 SER A O 1
ATOM 794 N N . TYR A 1 98 ? -2.221 -8.237 -2.731 1.00 92.56 98 TYR A N 1
ATOM 795 C CA . TYR A 1 98 ? -2.589 -8.087 -4.139 1.00 92.56 98 TYR A CA 1
ATOM 796 C C . TYR A 1 98 ? -1.344 -7.966 -5.025 1.00 92.56 98 TYR A C 1
ATOM 798 O O . TYR A 1 98 ? -1.221 -8.664 -6.035 1.00 92.56 98 TYR A O 1
ATOM 806 N N . ILE A 1 99 ? -0.373 -7.151 -4.610 1.00 90.88 99 ILE A N 1
ATOM 807 C CA . ILE A 1 99 ? 0.898 -6.975 -5.326 1.00 90.88 99 ILE A CA 1
ATOM 808 C C . ILE A 1 99 ? 1.686 -8.288 -5.383 1.00 90.88 99 ILE A C 1
ATOM 810 O O . ILE A 1 99 ? 2.180 -8.661 -6.443 1.00 90.88 99 ILE A O 1
ATOM 814 N N . GLN A 1 100 ? 1.752 -9.040 -4.280 1.00 90.56 100 GLN A N 1
ATOM 815 C CA . GLN A 1 100 ? 2.441 -10.333 -4.229 1.00 90.56 100 GLN A CA 1
ATOM 816 C C . GLN A 1 100 ? 1.837 -11.366 -5.183 1.00 90.56 100 GLN A C 1
ATOM 818 O O . GLN A 1 100 ? 2.583 -12.069 -5.865 1.00 90.56 100 GLN A O 1
ATOM 823 N N . ILE A 1 101 ? 0.504 -11.458 -5.248 1.00 92.19 101 ILE A N 1
ATOM 824 C CA . ILE A 1 101 ? -0.196 -12.377 -6.160 1.00 92.19 101 ILE A CA 1
ATOM 825 C C . ILE A 1 101 ? 0.125 -12.029 -7.621 1.00 92.19 101 ILE A C 1
ATOM 827 O O . ILE A 1 101 ? 0.329 -12.918 -8.448 1.00 92.19 101 ILE A O 1
ATOM 831 N N . ASN A 1 102 ? 0.229 -10.736 -7.925 1.00 87.94 102 ASN A N 1
ATOM 832 C CA . ASN A 1 102 ? 0.476 -10.227 -9.270 1.00 87.94 102 ASN A CA 1
ATOM 833 C C . ASN A 1 102 ? 1.965 -10.068 -9.626 1.00 87.94 102 ASN A C 1
ATOM 835 O O . ASN A 1 102 ? 2.273 -9.714 -10.759 1.00 87.94 102 ASN A O 1
ATOM 839 N N . ALA A 1 103 ? 2.896 -10.366 -8.716 1.00 85.25 103 ALA A N 1
ATOM 840 C CA . ALA A 1 103 ? 4.319 -10.035 -8.861 1.00 85.25 103 ALA A CA 1
ATOM 841 C C . ALA A 1 103 ? 5.029 -10.687 -10.063 1.00 85.25 103 ALA A C 1
ATOM 843 O O . ALA A 1 103 ? 6.111 -10.251 -10.445 1.00 85.25 103 ALA A O 1
ATOM 844 N N . LYS A 1 104 ? 4.451 -11.748 -10.640 1.00 83.69 104 LYS A N 1
ATOM 845 C CA . LYS A 1 104 ? 4.991 -12.452 -11.817 1.00 83.69 104 LYS A CA 1
ATOM 846 C C . LYS A 1 104 ? 4.409 -11.968 -13.147 1.00 83.69 104 LYS A C 1
ATOM 848 O O . LYS A 1 104 ? 4.769 -12.521 -14.178 1.00 83.69 104 LYS A O 1
ATOM 853 N N . GLN A 1 105 ? 3.456 -11.043 -13.115 1.00 84.94 105 GLN A N 1
ATOM 854 C CA . GLN A 1 105 ? 2.825 -10.522 -14.319 1.00 84.94 105 GLN A CA 1
ATOM 855 C C . GLN A 1 105 ? 3.709 -9.447 -14.951 1.00 84.94 105 GLN A C 1
ATOM 857 O O . GLN A 1 105 ? 4.346 -8.667 -14.243 1.00 84.94 105 GLN A O 1
ATOM 862 N N . ASP A 1 106 ? 3.702 -9.379 -16.279 1.00 80.12 106 ASP A N 1
ATOM 863 C CA . ASP A 1 106 ? 4.496 -8.404 -17.036 1.00 80.12 106 ASP A CA 1
ATOM 864 C C . ASP A 1 106 ? 4.030 -6.952 -16.795 1.00 80.12 106 ASP A C 1
ATOM 866 O O . ASP A 1 106 ? 4.780 -6.004 -17.006 1.00 80.12 106 ASP A O 1
ATOM 870 N N . ASP A 1 107 ? 2.804 -6.770 -16.290 1.00 83.62 107 ASP A N 1
ATOM 871 C CA . ASP A 1 107 ? 2.177 -5.482 -15.973 1.00 83.62 107 ASP A CA 1
ATOM 872 C C . ASP A 1 107 ? 2.375 -5.024 -14.511 1.00 83.62 107 ASP A C 1
ATOM 874 O O . ASP A 1 107 ? 1.715 -4.090 -14.051 1.00 83.62 107 ASP A O 1
ATOM 878 N N . ILE A 1 108 ? 3.285 -5.653 -13.756 1.00 84.50 108 ILE A N 1
ATOM 879 C CA . ILE A 1 108 ? 3.480 -5.372 -12.323 1.00 84.50 108 ILE A CA 1
ATOM 880 C C . ILE A 1 108 ? 3.828 -3.906 -12.030 1.00 84.50 108 ILE A C 1
ATOM 882 O O . ILE A 1 108 ? 3.338 -3.349 -11.048 1.00 84.50 108 ILE A O 1
ATOM 886 N N . ALA A 1 109 ? 4.613 -3.255 -12.891 1.00 82.06 109 ALA A N 1
AT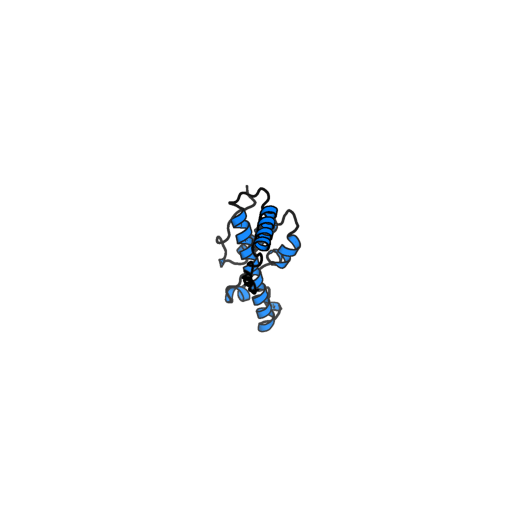OM 887 C CA . ALA A 1 109 ? 4.953 -1.841 -12.739 1.00 82.06 109 ALA A CA 1
ATOM 888 C C . ALA A 1 109 ? 3.698 -0.953 -12.790 1.00 82.06 109 ALA A C 1
ATOM 890 O O . ALA A 1 109 ? 3.493 -0.116 -11.916 1.00 82.06 109 ALA A O 1
ATOM 891 N N . VAL A 1 110 ? 2.796 -1.222 -13.740 1.00 85.38 110 VAL A N 1
ATOM 892 C CA . VAL A 1 110 ? 1.519 -0.505 -13.878 1.00 85.38 110 VAL A CA 1
ATOM 893 C C . VAL A 1 110 ? 0.630 -0.733 -12.655 1.00 85.38 110 VAL A C 1
ATOM 895 O O . VAL A 1 110 ? -0.037 0.192 -12.193 1.00 85.38 110 VAL A O 1
ATOM 898 N N . LYS A 1 111 ? 0.634 -1.944 -12.087 1.00 87.19 111 LYS A N 1
ATOM 899 C CA . LYS A 1 111 ? -0.130 -2.256 -10.868 1.00 87.19 111 LYS A CA 1
ATOM 900 C C . LYS A 1 111 ? 0.402 -1.523 -9.643 1.00 87.19 111 LYS A C 1
ATOM 902 O O . LYS A 1 111 ? -0.400 -1.046 -8.846 1.00 87.19 111 LYS A O 1
ATOM 907 N N . ILE A 1 112 ? 1.722 -1.408 -9.502 1.00 86.81 112 ILE A N 1
ATOM 908 C CA . ILE A 1 112 ? 2.347 -0.638 -8.417 1.00 86.81 112 ILE A CA 1
ATOM 909 C C . ILE A 1 112 ? 2.005 0.850 -8.560 1.00 86.81 112 ILE A C 1
ATOM 911 O O . ILE A 1 112 ? 1.575 1.461 -7.585 1.00 86.81 112 ILE A O 1
ATOM 915 N N . ASP A 1 113 ? 2.109 1.414 -9.763 1.00 85.44 113 ASP A N 1
ATOM 916 C CA . ASP A 1 113 ? 1.748 2.816 -10.012 1.00 85.44 113 ASP A CA 1
ATOM 917 C C . ASP A 1 113 ? 0.258 3.072 -9.737 1.00 85.44 113 ASP A C 1
ATOM 919 O O . ASP A 1 113 ? -0.107 4.029 -9.053 1.00 85.44 113 ASP A O 1
ATOM 923 N N . THR A 1 114 ? -0.614 2.165 -10.187 1.00 88.62 114 THR A N 1
ATOM 924 C CA . THR A 1 114 ? -2.061 2.231 -9.923 1.00 88.62 114 THR A CA 1
ATOM 925 C C . THR A 1 114 ? -2.361 2.160 -8.424 1.00 88.62 114 THR A C 1
ATOM 927 O O . THR A 1 114 ? -3.201 2.911 -7.923 1.00 88.62 114 THR A O 1
ATOM 930 N N . ALA A 1 115 ? -1.664 1.288 -7.690 1.00 89.62 115 ALA A N 1
ATOM 931 C CA . ALA A 1 115 ? -1.782 1.172 -6.242 1.00 89.62 115 ALA A CA 1
ATOM 932 C C . ALA A 1 115 ? -1.397 2.479 -5.538 1.00 89.62 115 ALA A C 1
ATOM 934 O O . ALA A 1 115 ? -2.159 2.973 -4.708 1.00 89.62 115 ALA A O 1
ATOM 935 N N . LEU A 1 116 ? -0.253 3.06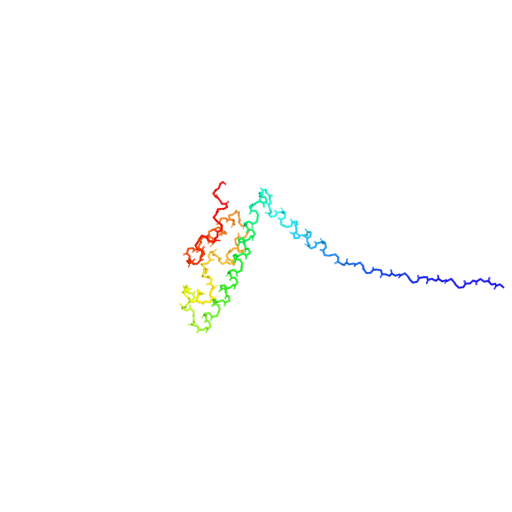7 -5.895 1.00 87.25 116 LEU A N 1
ATOM 936 C CA . LEU A 1 116 ? 0.221 4.326 -5.317 1.00 87.25 116 LEU A CA 1
ATOM 937 C C . LEU A 1 116 ? -0.748 5.479 -5.591 1.00 87.25 116 LEU A C 1
ATOM 939 O O . LEU A 1 116 ? -1.125 6.189 -4.660 1.00 87.25 116 LEU A O 1
ATOM 943 N N . HIS A 1 117 ? -1.228 5.605 -6.829 1.00 86.56 117 HIS A N 1
ATOM 944 C CA . HIS A 1 117 ? -2.206 6.629 -7.195 1.00 86.56 117 HIS A CA 1
ATOM 945 C C . HIS A 1 117 ? -3.533 6.464 -6.434 1.00 86.56 117 HIS A C 1
ATOM 947 O O . HIS A 1 117 ? -4.147 7.434 -5.984 1.00 86.56 117 HIS A O 1
ATOM 953 N N . SER A 1 118 ? -3.972 5.220 -6.231 1.00 87.25 118 SER A N 1
ATOM 954 C CA . SER A 1 118 ? -5.193 4.918 -5.475 1.00 87.25 118 SER A CA 1
ATOM 955 C C . SER A 1 118 ? -5.034 5.221 -3.985 1.00 87.25 118 SER A C 1
ATOM 957 O O . SER A 1 118 ? -5.969 5.712 -3.348 1.00 87.25 118 SER A O 1
ATOM 959 N N . VAL A 1 119 ? -3.849 4.982 -3.419 1.00 87.38 119 VAL A N 1
ATOM 960 C CA . VAL A 1 119 ? -3.522 5.378 -2.042 1.00 87.38 119 VAL A CA 1
ATOM 961 C C . VAL A 1 119 ? -3.525 6.900 -1.908 1.00 87.38 119 VAL A C 1
ATOM 963 O O . VAL A 1 119 ? -4.125 7.416 -0.969 1.00 87.38 119 VAL A O 1
ATOM 966 N N . GLU A 1 120 ? -2.934 7.629 -2.850 1.00 84.81 120 GLU A N 1
ATOM 967 C CA . GLU A 1 120 ? -2.927 9.095 -2.842 1.00 84.81 120 GLU A CA 1
ATOM 968 C C . GLU A 1 120 ? -4.345 9.678 -2.896 1.00 84.81 120 GLU A C 1
ATOM 970 O O . GLU A 1 120 ? -4.721 10.507 -2.068 1.00 84.81 120 GLU A O 1
ATOM 975 N N . LYS A 1 121 ? -5.186 9.169 -3.803 1.00 83.06 121 LYS A N 1
ATOM 976 C CA . LYS A 1 121 ? -6.577 9.615 -3.956 1.00 83.06 121 LYS A CA 1
ATOM 977 C C . LYS A 1 121 ? -7.413 9.425 -2.687 1.00 83.06 121 LYS A C 1
ATOM 979 O O . LYS A 1 121 ? -8.270 10.255 -2.386 1.00 83.06 121 LYS A O 1
ATOM 984 N N . ASN A 1 122 ? -7.182 8.335 -1.955 1.00 80.38 122 ASN A N 1
ATOM 985 C CA . ASN A 1 122 ? -7.925 8.018 -0.734 1.00 80.38 122 ASN A CA 1
ATOM 986 C C . ASN A 1 122 ? -7.379 8.727 0.515 1.00 80.38 122 ASN A C 1
ATOM 988 O O . ASN A 1 122 ? -8.051 8.748 1.545 1.00 80.38 122 ASN A O 1
ATOM 992 N N . ASN A 1 123 ? -6.189 9.334 0.444 1.00 77.44 123 ASN A N 1
ATOM 993 C CA . ASN A 1 123 ? -5.518 9.931 1.593 1.00 77.44 123 ASN A CA 1
ATOM 994 C C . ASN A 1 123 ? -5.022 11.344 1.255 1.00 77.44 123 ASN A C 1
ATOM 996 O O . ASN A 1 123 ? -3.927 11.526 0.732 1.00 77.44 123 ASN A O 1
ATOM 1000 N N . LYS A 1 124 ? -5.795 12.371 1.638 1.00 74.50 124 LYS A N 1
ATOM 1001 C CA . LYS A 1 124 ? -5.488 13.792 1.355 1.00 74.50 124 LYS A CA 1
ATOM 1002 C C . LYS A 1 124 ? -4.101 14.255 1.825 1.00 74.50 124 LYS A C 1
ATOM 1004 O O . LYS A 1 124 ? -3.585 15.238 1.305 1.00 74.50 124 LYS A O 1
ATOM 1009 N N . SER A 1 125 ? -3.524 13.591 2.825 1.00 69.31 125 SER A N 1
ATOM 1010 C CA . SER A 1 125 ? -2.188 13.877 3.357 1.00 69.31 125 SER A CA 1
ATOM 1011 C C . SER A 1 125 ? -1.042 13.426 2.441 1.00 69.31 125 SER A C 1
ATOM 1013 O O . SER A 1 125 ? 0.092 13.831 2.680 1.00 69.31 125 SER A O 1
ATOM 1015 N N . LEU A 1 126 ? -1.318 12.614 1.413 1.00 61.94 126 LEU A N 1
ATOM 1016 C CA . LEU A 1 126 ? -0.326 12.105 0.460 1.00 61.94 126 LEU A CA 1
ATOM 1017 C C . LEU A 1 126 ? -0.304 12.844 -0.882 1.00 61.94 126 LEU A C 1
ATOM 1019 O O . LEU A 1 126 ? 0.585 12.571 -1.687 1.00 61.94 126 LEU A O 1
ATOM 1023 N N . THR A 1 127 ? -1.226 13.782 -1.116 1.00 61.19 127 THR A N 1
ATOM 1024 C CA . THR A 1 127 ? -1.315 14.530 -2.377 1.00 61.19 127 THR A CA 1
ATOM 1025 C C . THR A 1 127 ? 0.012 15.225 -2.710 1.00 61.19 127 THR A C 1
ATOM 1027 O O . THR A 1 127 ? 0.447 16.113 -1.974 1.00 61.19 127 THR A O 1
ATOM 1030 N N . GLY A 1 128 ? 0.651 14.835 -3.818 1.00 61.97 128 GLY A N 1
ATOM 1031 C CA . GLY A 1 128 ? 1.923 15.382 -4.306 1.00 61.97 128 GLY A CA 1
ATOM 1032 C C . GLY A 1 128 ? 3.181 14.912 -3.561 1.00 61.97 128 GLY A C 1
ATOM 1033 O O . GLY A 1 128 ? 4.265 15.436 -3.814 1.00 61.97 128 GLY A O 1
ATOM 1034 N N . ALA A 1 129 ? 3.060 13.957 -2.631 1.00 64.69 129 ALA A N 1
ATOM 1035 C CA . ALA A 1 129 ? 4.191 13.406 -1.875 1.00 64.69 129 ALA A CA 1
ATOM 1036 C C . ALA A 1 129 ? 4.815 12.163 -2.535 1.00 64.69 129 ALA A C 1
ATOM 1038 O O . ALA A 1 129 ? 5.942 11.786 -2.198 1.00 64.69 129 ALA A O 1
ATOM 1039 N N . LEU A 1 130 ? 4.090 11.516 -3.452 1.00 61.53 130 LEU A N 1
ATOM 1040 C CA . LEU A 1 130 ? 4.558 10.349 -4.194 1.00 61.53 130 LEU A CA 1
ATOM 1041 C C . LEU A 1 130 ? 5.188 10.779 -5.529 1.00 61.53 130 LEU A C 1
ATOM 1043 O O . LEU A 1 130 ? 4.770 11.779 -6.111 1.00 61.53 130 LEU A O 1
ATOM 1047 N N . PRO A 1 131 ? 6.233 10.076 -6.002 1.00 58.75 131 PRO A N 1
ATOM 1048 C CA . PRO A 1 131 ? 6.863 10.402 -7.272 1.00 58.75 131 PRO A CA 1
ATOM 1049 C C . PRO A 1 131 ? 5.883 10.164 -8.424 1.00 58.75 131 PRO A C 1
ATOM 1051 O O . PRO A 1 131 ? 5.477 9.030 -8.671 1.00 58.75 131 PRO A O 1
ATOM 1054 N N . ASP A 1 132 ? 5.556 11.228 -9.153 1.00 60.66 132 ASP A N 1
ATOM 1055 C CA . ASP A 1 132 ? 4.855 11.119 -10.425 1.00 60.66 132 ASP A CA 1
ATOM 1056 C C . ASP A 1 132 ? 5.789 10.499 -11.479 1.00 60.66 132 ASP A C 1
ATOM 1058 O O . ASP A 1 132 ? 6.867 11.031 -11.766 1.00 60.66 132 ASP A O 1
ATOM 1062 N N . ASN A 1 133 ? 5.288 9.448 -12.136 1.00 50.84 133 ASN A N 1
ATOM 1063 C CA . ASN A 1 133 ? 5.728 8.896 -13.425 1.00 50.84 133 ASN A CA 1
ATOM 1064 C C . ASN A 1 133 ? 6.860 7.847 -13.406 1.00 50.84 133 ASN A C 1
ATOM 1066 O O . ASN A 1 133 ? 8.036 8.178 -13.254 1.00 50.84 133 ASN A O 1
ATOM 1070 N N . VAL A 1 134 ? 6.502 6.601 -13.757 1.00 53.22 134 VAL A N 1
ATOM 1071 C CA . VAL A 1 134 ? 7.425 5.615 -14.363 1.00 53.22 134 VAL A CA 1
ATOM 1072 C C . VAL A 1 134 ? 6.940 5.109 -15.739 1.00 53.22 134 VAL A C 1
ATOM 1074 O O . VAL A 1 134 ? 7.727 4.537 -16.479 1.00 53.22 134 VAL A O 1
ATOM 1077 N N . VAL A 1 135 ? 5.677 5.344 -16.137 1.00 47.28 135 VAL A N 1
ATOM 1078 C CA . VAL A 1 135 ? 5.095 4.737 -17.365 1.00 47.28 135 VAL A CA 1
ATOM 1079 C C . VAL A 1 135 ? 4.775 5.745 -18.485 1.00 47.28 135 VAL A C 1
ATOM 1081 O O . VAL A 1 135 ? 4.448 5.350 -19.601 1.00 47.28 135 VAL A O 1
ATOM 1084 N N . VAL A 1 136 ? 4.906 7.055 -18.251 1.00 41.50 136 VAL A N 1
ATOM 1085 C CA . VAL A 1 136 ? 4.697 8.075 -19.300 1.00 41.50 136 VAL A CA 1
ATOM 1086 C C . VAL A 1 136 ? 6.035 8.619 -19.803 1.00 41.50 136 VAL A C 1
ATOM 1088 O O . VAL A 1 136 ? 6.361 9.785 -19.579 1.00 41.50 136 VAL A O 1
ATOM 1091 N N . ARG A 1 137 ? 6.815 7.766 -20.474 1.00 37.38 137 ARG A N 1
ATOM 1092 C CA . ARG A 1 137 ? 7.751 8.135 -21.549 1.00 37.38 137 ARG A CA 1
ATOM 1093 C C . ARG A 1 137 ? 8.209 6.914 -22.330 1.00 37.38 137 ARG A C 1
ATOM 1095 O O . ARG A 1 137 ? 8.454 5.872 -21.694 1.00 37.38 137 ARG A O 1
#

pLDDT: mean 75.61, std 17.45, range [37.38, 95.5]

Radius of gyration: 26.05 Å; Cα contacts (8 Å, |Δi|>4): 87; chains: 1; bounding box: 92×58×44 Å

Organism: Shewanella colwelliana (NCBI:txid23)

Sequence (137 aa):
MVKPVEKNKAAKKTAKAKKELGFEEALWDSANKLRGSVESAEYKHIVLSLIFLKFISDKFEVRKAAIATEYGNEYLDMVDFYTMENVFYLPEEARWSYIQINAKQDDIAVKIDTALHSVEKNNKSLTGALPDNVVVR

InterPro domains:
  IPR022749 N6 adenine-specific DNA methyltransferase, N-terminal domain [PF12161] (24-132)
  IPR029063 S-adenosyl-L-methionine-dependent methyltransferase superfamily [SSF53335] (24-134)
  IPR038333 Type I restriction enzyme EcoKI-like, methylase subunit, N-terminal domain superfamily [G3DSA:1.20.1260.30] (11-136)
  IPR052916 Type I Restriction Enzyme MTase Subunit [PTHR42998] (22-133)

Secondary structure (DSSP, 8-state):
-------------------SHHHHHHHHHHHHHHHTT--HHHHHHHHHHHHHHHHHHHHHHHHHHHHHHHT-GGGTT-THHHHTTTPPP--GGGSHHHHHHHTTSTTHHHHHHHHHHHHHHH-GGGTTTSPP-SS--

Solvent-accessible surface area (backbone atoms only — not comparab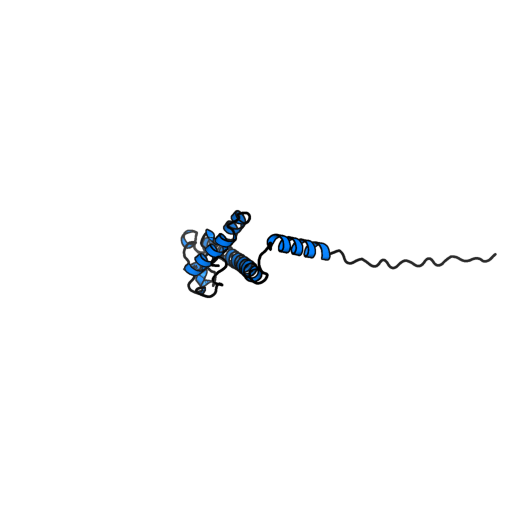le to full-atom values): 8519 Å² total; per-residue (Å²): 140,87,86,79,89,78,85,79,78,83,78,82,80,77,82,74,79,81,72,59,70,62,56,58,47,51,51,49,51,50,51,54,65,72,42,69,91,59,56,79,79,54,53,57,53,55,53,50,51,51,54,50,42,44,52,52,32,54,50,30,54,57,49,46,54,48,41,42,72,78,77,28,73,88,53,69,83,44,54,66,75,29,49,77,74,76,30,63,49,68,56,71,73,40,27,47,70,48,47,61,75,41,62,85,46,94,58,38,68,61,46,52,53,52,18,52,53,53,34,31,74,69,26,83,91,38,66,89,72,60,88,84,78,90,80,88,119